Protein AF-A0A081DEP2-F1 (afdb_monomer_lite)

Structure (mmCIF, N/CA/C/O backbone):
data_AF-A0A081DEP2-F1
#
_entry.id   AF-A0A081DEP2-F1
#
loop_
_atom_site.group_PDB
_atom_site.id
_atom_site.type_symbol
_atom_site.label_atom_id
_atom_site.label_alt_id
_atom_site.label_comp_id
_atom_site.label_asym_id
_atom_site.label_entity_id
_atom_site.label_seq_id
_atom_site.pdbx_PDB_ins_code
_atom_site.Cartn_x
_atom_site.Cartn_y
_atom_site.Cartn_z
_atom_site.occupancy
_atom_site.B_iso_or_equiv
_atom_site.auth_seq_id
_atom_site.auth_comp_id
_atom_site.auth_asym_id
_atom_site.auth_atom_id
_atom_site.pdbx_PDB_model_num
ATOM 1 N N . MET A 1 1 ? -45.586 18.763 40.355 1.00 59.53 1 MET A N 1
ATOM 2 C CA . MET A 1 1 ? -44.541 19.811 40.385 1.00 59.53 1 MET A CA 1
ATOM 3 C C . MET A 1 1 ? -43.443 19.349 41.330 1.00 59.53 1 MET A C 1
ATOM 5 O O . MET A 1 1 ? -43.747 19.087 42.491 1.00 59.53 1 MET A O 1
ATOM 9 N N . LEU A 1 2 ? -42.214 19.150 40.841 1.00 53.53 2 LEU A N 1
ATOM 10 C CA . LEU A 1 2 ? -41.084 18.841 41.724 1.00 53.53 2 LEU A CA 1
ATOM 11 C C . LEU A 1 2 ? -40.812 20.051 42.628 1.00 53.53 2 LEU A C 1
ATOM 13 O O . LEU A 1 2 ? -40.906 21.195 42.187 1.00 53.53 2 LEU A O 1
ATOM 17 N N . LYS A 1 3 ? -40.507 19.801 43.901 1.00 75.62 3 LYS A N 1
ATOM 18 C CA . LYS A 1 3 ? -40.225 20.862 44.876 1.00 75.62 3 LYS A CA 1
ATOM 19 C C . LYS A 1 3 ? -38.882 21.531 44.525 1.00 75.62 3 LYS A C 1
ATOM 21 O O . LYS A 1 3 ? -37.946 20.798 44.208 1.00 75.62 3 LYS A O 1
ATOM 26 N N . PRO A 1 4 ? -38.746 22.867 44.630 1.00 78.06 4 PRO A N 1
ATOM 27 C CA . PRO A 1 4 ? -37.524 23.603 44.261 1.00 78.06 4 PRO A CA 1
ATOM 28 C C . PRO A 1 4 ? -36.244 23.041 44.895 1.00 78.06 4 PRO A C 1
ATOM 30 O O . PRO A 1 4 ? -35.197 22.971 44.259 1.00 78.06 4 PRO A O 1
ATOM 33 N N . ASN A 1 5 ? -36.362 22.536 46.123 1.00 82.19 5 ASN A N 1
ATOM 34 C CA . ASN A 1 5 ? -35.254 21.956 46.880 1.00 82.19 5 ASN A CA 1
ATOM 35 C C . ASN A 1 5 ? -34.726 20.648 46.261 1.00 82.19 5 ASN A C 1
ATOM 37 O O . ASN A 1 5 ? -33.544 20.348 46.377 1.00 82.19 5 ASN A O 1
ATOM 41 N N . ILE A 1 6 ? -35.584 19.882 45.580 1.00 84.31 6 ILE A N 1
ATOM 42 C CA . ILE A 1 6 ? -35.202 18.637 44.897 1.00 84.31 6 ILE A CA 1
ATOM 43 C C . ILE A 1 6 ? -34.440 18.960 43.607 1.00 84.31 6 ILE A C 1
ATOM 45 O O . ILE A 1 6 ? -33.470 18.284 43.276 1.00 84.31 6 ILE A O 1
ATOM 49 N N . LEU A 1 7 ? -34.842 20.023 42.905 1.00 83.69 7 LEU A N 1
ATOM 50 C CA . LEU A 1 7 ? -34.172 20.476 41.685 1.00 83.69 7 LEU A CA 1
ATOM 51 C C . LEU A 1 7 ? -32.754 20.984 41.983 1.00 83.69 7 LEU A C 1
ATOM 53 O O . LEU A 1 7 ? -31.810 20.642 41.277 1.00 83.69 7 LEU A O 1
ATOM 57 N N . LEU A 1 8 ? -32.601 21.757 43.062 1.00 84.50 8 LEU A N 1
ATOM 58 C CA . LEU A 1 8 ? -31.304 22.274 43.496 1.00 84.50 8 LEU A CA 1
ATOM 59 C C . LEU A 1 8 ? -30.349 21.143 43.903 1.00 84.50 8 LEU A C 1
ATOM 61 O O . LEU A 1 8 ? -29.169 21.172 43.560 1.00 84.50 8 LEU A O 1
ATOM 65 N N . PHE A 1 9 ? -30.873 20.122 44.583 1.00 83.00 9 PHE A N 1
ATOM 66 C CA . PHE A 1 9 ? -30.099 18.944 44.963 1.00 83.00 9 PHE A CA 1
ATOM 67 C C . PHE A 1 9 ? -29.639 18.133 43.741 1.00 83.00 9 PHE A C 1
ATOM 69 O O . PHE A 1 9 ? -28.479 17.737 43.666 1.00 83.00 9 PHE A O 1
ATOM 76 N N . ALA A 1 10 ? -30.514 17.950 42.747 1.00 81.69 10 ALA A N 1
ATOM 77 C CA . ALA A 1 10 ? -30.163 17.289 41.490 1.00 81.69 10 ALA A CA 1
ATOM 78 C C . ALA A 1 10 ? -29.108 18.073 40.682 1.00 81.69 10 ALA A C 1
ATOM 80 O O . ALA A 1 10 ? -28.215 17.469 40.092 1.00 81.69 10 ALA A O 1
ATOM 81 N N . LEU A 1 11 ?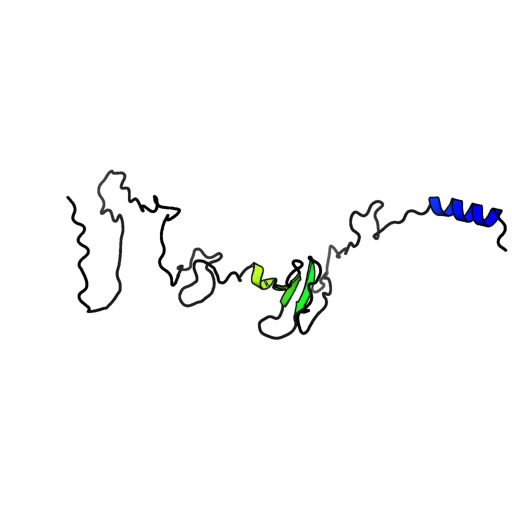 -29.170 19.409 40.696 1.00 82.00 11 LEU A N 1
ATOM 82 C CA . LEU A 1 11 ? -28.192 20.274 40.033 1.00 82.00 11 LEU A CA 1
ATOM 83 C C . LEU A 1 11 ? -26.805 20.172 40.687 1.00 82.00 11 LEU A C 1
ATOM 85 O O . LEU A 1 11 ? -25.806 20.041 39.986 1.00 82.00 11 LEU A O 1
ATOM 89 N N . LEU A 1 12 ? -26.738 20.159 42.021 1.00 81.81 12 LEU A N 1
ATOM 90 C CA . LEU A 1 12 ? -25.484 19.999 42.768 1.00 81.81 12 LEU A CA 1
ATOM 91 C C . LEU A 1 12 ? -24.846 18.614 42.556 1.00 81.81 12 LEU A C 1
ATOM 93 O O . LEU A 1 12 ? -23.624 18.515 42.484 1.00 81.81 12 LEU A O 1
ATOM 97 N N . LEU A 1 13 ? -25.660 17.565 42.379 1.00 75.81 13 LEU A N 1
ATOM 98 C CA . LEU A 1 13 ? -25.185 16.211 42.063 1.00 75.81 13 LEU A CA 1
ATOM 99 C C . LEU A 1 13 ? -24.575 16.078 40.657 1.00 75.81 13 LEU A C 1
ATOM 101 O O . LEU A 1 13 ? -23.820 15.142 40.412 1.00 75.81 13 LEU A O 1
ATOM 105 N N . SER A 1 14 ? -24.871 16.990 39.728 1.00 70.62 14 SER A N 1
ATOM 106 C CA . SER A 1 14 ? -24.328 16.921 38.362 1.00 70.62 14 SER A CA 1
ATOM 107 C C . SER A 1 14 ? -22.852 17.338 38.262 1.00 70.62 14 SER A C 1
ATOM 109 O O . SER A 1 14 ? -22.155 16.896 37.354 1.00 70.62 14 SER A O 1
ATOM 111 N N . PHE A 1 15 ? -22.340 18.113 39.227 1.00 67.19 15 PHE A N 1
ATOM 112 C CA . PHE A 1 15 ? -20.951 18.603 39.245 1.00 67.19 15 PHE A CA 1
ATOM 113 C C . PHE A 1 15 ? -19.925 17.587 39.780 1.00 67.19 15 PHE A C 1
ATOM 115 O O . PHE A 1 15 ? -18.728 17.858 39.755 1.00 67.19 15 PHE A O 1
ATOM 122 N N . ILE A 1 16 ? -20.382 16.428 40.264 1.00 69.75 16 ILE A N 1
ATOM 123 C CA . ILE A 1 16 ? -19.547 15.341 40.815 1.00 69.75 16 ILE A CA 1
ATOM 124 C C . ILE A 1 16 ? -19.478 14.109 39.893 1.00 69.75 16 ILE A C 1
ATOM 126 O O . ILE A 1 16 ? -18.897 13.091 40.264 1.00 69.75 16 ILE A O 1
ATOM 130 N N . GLY A 1 17 ? -20.037 14.187 38.680 1.00 59.69 17 GLY A N 1
ATOM 131 C CA . GLY A 1 17 ? -19.932 13.124 37.680 1.00 59.69 17 GLY A CA 1
ATOM 132 C C . GLY A 1 17 ? -18.630 13.210 36.880 1.00 59.69 17 GLY A C 1
ATOM 133 O O . GLY A 1 17 ? -18.489 14.078 36.025 1.00 59.69 17 GLY A O 1
ATOM 134 N N . PHE A 1 18 ? -17.690 12.291 37.110 1.00 61.50 18 PHE A N 1
ATOM 135 C CA . PHE A 1 18 ? -16.547 12.090 36.214 1.00 61.50 18 PHE A CA 1
ATOM 136 C C . PHE A 1 18 ? -17.005 11.290 34.986 1.00 61.50 18 PHE A C 1
ATOM 138 O O . PHE A 1 18 ? -17.381 10.126 35.107 1.00 61.50 18 PHE A O 1
ATOM 145 N N . SER A 1 19 ? -16.979 11.898 33.798 1.00 56.91 19 SER A N 1
ATOM 146 C CA . SER A 1 19 ? -17.150 11.173 32.533 1.00 56.91 19 SER A CA 1
ATOM 147 C C . SER A 1 19 ? -15.836 10.482 32.173 1.00 56.91 19 SER A C 1
ATOM 149 O O . SER A 1 19 ? -14.985 11.057 31.499 1.00 56.91 19 SER A O 1
ATOM 151 N N . GLN A 1 20 ? -15.655 9.256 32.652 1.00 55.62 20 GLN A N 1
ATOM 152 C CA . GLN A 1 20 ? -14.593 8.368 32.191 1.00 55.62 20 GLN A CA 1
ATOM 153 C C . GLN A 1 20 ? -14.932 7.887 30.772 1.00 55.62 20 GLN A C 1
ATOM 155 O O . GLN A 1 20 ? -16.015 7.338 30.572 1.00 55.62 20 GLN A O 1
ATOM 160 N N . VAL A 1 21 ? -14.036 8.062 29.792 1.00 60.78 21 VAL A N 1
ATOM 161 C CA . VAL A 1 21 ? -14.143 7.325 28.518 1.00 60.78 21 VAL A CA 1
ATOM 162 C C . VAL A 1 21 ? -13.082 6.216 28.476 1.00 60.78 21 VAL A C 1
ATOM 164 O O . VAL A 1 21 ? -11.934 6.423 28.844 1.00 60.78 21 VAL A O 1
ATOM 167 N N . GLY A 1 22 ? -13.492 4.991 28.148 1.00 57.16 22 GLY A N 1
ATOM 168 C CA . GLY A 1 22 ? -12.646 3.790 28.215 1.00 57.16 22 GLY A CA 1
ATOM 169 C C . GLY A 1 22 ? -12.655 3.055 29.567 1.00 57.16 22 GLY A C 1
ATOM 170 O O . GLY A 1 22 ? -12.916 3.626 30.627 1.00 57.16 22 GLY A O 1
ATOM 171 N N . ILE A 1 23 ? -12.387 1.744 29.536 1.00 53.34 23 ILE A N 1
ATOM 172 C CA . ILE A 1 23 ? -12.361 0.900 30.740 1.00 53.34 23 ILE A CA 1
ATOM 173 C C . ILE A 1 23 ? -10.971 1.009 31.383 1.00 53.34 23 ILE A C 1
ATOM 175 O O . ILE A 1 23 ? -10.046 0.309 30.983 1.00 53.34 23 ILE A O 1
ATOM 179 N N . GLY A 1 24 ? -10.836 1.873 32.398 1.00 58.03 24 GLY A N 1
ATOM 180 C CA . GLY A 1 24 ? -9.710 1.838 33.344 1.00 58.03 24 GLY A CA 1
ATOM 181 C C . GLY A 1 24 ? -8.854 3.101 33.514 1.00 58.03 24 GLY A C 1
ATOM 182 O O . GLY A 1 24 ? -7.918 3.048 34.307 1.00 58.03 24 GLY A O 1
ATOM 183 N N . THR A 1 25 ? -9.131 4.237 32.856 1.00 55.31 25 THR A N 1
ATOM 184 C CA . THR A 1 25 ? -8.291 5.455 32.992 1.00 55.31 25 THR A CA 1
ATOM 185 C C . THR A 1 25 ? -9.053 6.717 33.416 1.00 55.31 25 THR A C 1
ATOM 187 O O . THR A 1 25 ? -10.251 6.844 33.192 1.00 55.31 25 THR A O 1
ATOM 190 N N . VAL A 1 26 ? -8.338 7.647 34.066 1.00 56.69 26 VAL A N 1
ATOM 191 C CA . VAL A 1 26 ? -8.824 8.960 34.555 1.00 56.69 26 VAL A CA 1
ATOM 192 C C . VAL A 1 26 ? -8.645 10.103 33.539 1.00 56.69 26 VAL A C 1
ATOM 194 O O . VAL A 1 26 ? -9.105 11.213 33.791 1.00 56.69 26 VAL A O 1
ATOM 197 N N . ALA A 1 27 ? -7.999 9.846 32.397 1.00 61.31 27 ALA A N 1
ATOM 198 C CA . ALA A 1 27 ? -7.822 10.805 31.303 1.00 61.31 27 ALA A CA 1
ATOM 199 C C . ALA A 1 27 ? -7.563 10.064 29.974 1.00 61.31 27 ALA A C 1
ATOM 201 O O . ALA A 1 27 ? -6.414 9.914 29.557 1.00 61.31 27 ALA A O 1
ATOM 202 N N . PRO A 1 28 ? -8.604 9.542 29.323 1.00 57.25 28 PRO A N 1
ATOM 203 C CA . PRO A 1 28 ? -8.478 8.965 27.988 1.00 57.25 28 PRO A CA 1
ATOM 204 C C . PRO A 1 28 ? -8.128 10.044 26.955 1.00 57.25 28 PRO A C 1
ATOM 206 O O . PRO A 1 28 ? -8.783 11.080 26.867 1.00 57.25 28 PRO A O 1
ATOM 209 N N . THR A 1 29 ? -7.084 9.799 26.167 1.00 60.97 29 THR A N 1
ATOM 210 C CA . THR A 1 29 ? -6.641 10.678 25.070 1.00 60.97 29 THR A CA 1
ATOM 211 C C . THR A 1 29 ? -7.252 10.305 23.718 1.00 60.97 29 THR A C 1
ATOM 213 O O . THR A 1 29 ? -6.988 10.982 22.727 1.00 60.97 29 THR A O 1
ATOM 216 N N . ALA A 1 30 ? -8.055 9.237 23.668 1.00 61.69 30 ALA A N 1
ATOM 217 C CA . ALA A 1 30 ? -8.693 8.729 22.463 1.00 61.69 30 ALA A CA 1
ATOM 218 C C . ALA A 1 30 ? -10.200 8.545 22.678 1.00 61.69 30 ALA A C 1
ATOM 220 O O . ALA A 1 30 ? -10.628 8.021 23.707 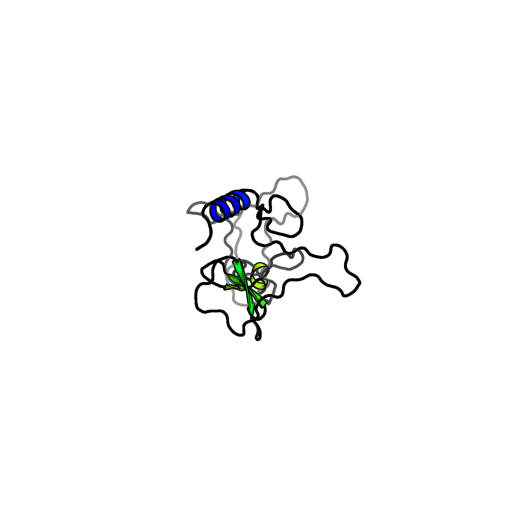1.00 61.69 30 ALA A O 1
ATOM 221 N N . ASP A 1 31 ? -10.988 8.925 21.670 1.00 69.19 31 ASP A N 1
ATOM 222 C CA . ASP A 1 31 ? -12.446 8.739 21.664 1.00 69.19 31 ASP A CA 1
ATOM 223 C C . ASP A 1 31 ? -12.846 7.257 21.546 1.00 69.19 31 ASP A C 1
ATOM 225 O O . ASP A 1 31 ? -13.939 6.862 21.951 1.00 69.19 31 ASP A O 1
ATOM 229 N N . LEU A 1 32 ? -11.952 6.421 21.003 1.00 75.12 32 LEU A N 1
ATOM 230 C CA . LEU A 1 32 ? -12.114 4.976 20.898 1.00 75.12 32 LEU A CA 1
ATOM 231 C C . LEU A 1 32 ? -10.769 4.279 21.124 1.00 75.12 32 LEU A C 1
ATOM 233 O O . LEU A 1 32 ? -9.824 4.470 20.361 1.00 75.12 32 LEU A O 1
ATOM 237 N N . GLU A 1 33 ? -10.717 3.419 22.137 1.00 76.19 33 GLU A N 1
ATOM 238 C CA . GLU A 1 33 ? -9.597 2.519 22.402 1.00 76.19 33 GLU A CA 1
ATOM 239 C C . GLU A 1 33 ? -10.078 1.068 22.288 1.00 76.19 33 GLU A C 1
ATOM 241 O O . GLU A 1 33 ? -11.067 0.675 22.908 1.00 76.19 33 GLU A O 1
ATOM 246 N N . ILE A 1 34 ? -9.381 0.265 21.481 1.00 78.00 34 ILE A N 1
ATOM 247 C CA . ILE A 1 34 ? -9.649 -1.168 21.332 1.00 78.00 34 ILE A CA 1
ATOM 248 C C . ILE A 1 34 ? -8.469 -1.916 21.939 1.00 78.00 34 ILE A C 1
ATOM 250 O O . ILE A 1 34 ? -7.39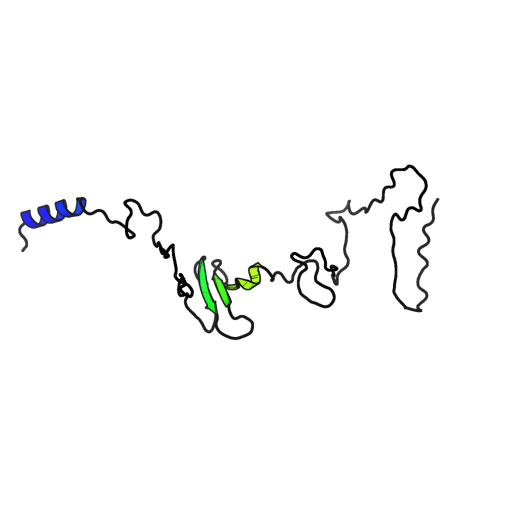5 -1.998 21.343 1.00 78.00 34 ILE A O 1
ATOM 254 N N . MET A 1 35 ? -8.674 -2.457 23.139 1.00 79.31 35 MET A N 1
ATOM 255 C CA . MET A 1 35 ? -7.641 -3.187 23.867 1.00 79.31 35 MET A CA 1
ATOM 256 C C . MET A 1 35 ? -7.679 -4.674 23.506 1.00 79.31 35 MET A C 1
ATOM 258 O O . MET A 1 35 ? -8.675 -5.369 23.705 1.00 79.31 35 MET A O 1
ATOM 262 N N . ALA A 1 36 ? -6.570 -5.156 22.958 1.00 84.56 36 ALA A N 1
ATOM 263 C CA . ALA A 1 36 ? -6.359 -6.541 22.567 1.00 84.56 36 ALA A CA 1
ATOM 264 C C . ALA A 1 36 ? -5.799 -7.370 23.739 1.00 84.56 36 ALA A C 1
ATOM 266 O O . ALA A 1 36 ? -5.123 -6.837 24.622 1.00 84.56 36 ALA A O 1
ATOM 267 N N . ARG A 1 37 ? -6.038 -8.690 23.756 1.00 87.19 37 ARG A N 1
ATOM 268 C CA . ARG A 1 37 ? -5.437 -9.567 24.776 1.00 87.19 37 ARG A CA 1
ATOM 269 C C . ARG A 1 37 ? -3.923 -9.679 24.548 1.00 87.19 37 ARG A C 1
ATOM 271 O O . ARG A 1 37 ? -3.528 -10.060 23.447 1.00 87.19 37 ARG A O 1
ATOM 278 N N . PRO A 1 38 ? -3.077 -9.434 25.566 1.00 82.94 38 PRO A N 1
ATOM 279 C CA . PRO A 1 38 ? -1.623 -9.507 25.414 1.00 82.94 38 PRO A CA 1
ATOM 280 C C . PRO A 1 38 ? -1.102 -10.947 25.303 1.00 82.94 38 PRO A C 1
ATOM 282 O O . PRO A 1 38 ? -0.012 -11.159 24.780 1.00 82.94 38 PRO A O 1
ATOM 285 N N . SER A 1 39 ? -1.870 -11.941 25.769 1.00 90.12 39 SER A N 1
ATOM 286 C CA . SER A 1 39 ? -1.578 -13.361 25.561 1.00 90.12 39 SER A CA 1
ATOM 287 C C . SER A 1 39 ? -2.785 -14.093 24.972 1.00 90.12 39 SER A C 1
ATOM 289 O O . SER A 1 39 ? -3.913 -14.026 25.479 1.00 90.12 39 SER A O 1
ATOM 291 N N . LEU A 1 40 ? -2.523 -14.788 23.871 1.00 90.38 40 LEU A N 1
ATOM 292 C CA . LEU A 1 40 ? -3.478 -15.569 23.097 1.00 90.38 40 LEU A CA 1
ATOM 293 C C . LEU A 1 40 ? -3.027 -17.030 23.101 1.00 90.38 40 LEU A C 1
ATOM 295 O O . LEU A 1 40 ? -1.827 -17.308 23.024 1.00 90.38 40 LEU A O 1
ATOM 299 N N . ALA A 1 41 ? -3.974 -17.961 23.211 1.00 93.12 41 ALA A N 1
ATOM 300 C CA . ALA A 1 41 ? -3.677 -19.372 22.987 1.00 93.12 41 ALA A CA 1
ATOM 301 C C . ALA A 1 41 ? -3.388 -19.630 21.495 1.00 93.12 41 ALA A C 1
ATOM 303 O O . ALA A 1 41 ? -3.704 -18.809 20.632 1.00 93.12 41 ALA A O 1
ATOM 304 N N . ALA A 1 42 ? -2.792 -20.781 21.172 1.00 93.00 42 ALA A N 1
ATOM 305 C CA . ALA A 1 42 ? -2.540 -21.150 19.782 1.00 93.00 42 ALA A CA 1
ATOM 306 C C . ALA A 1 42 ? -3.858 -21.185 18.983 1.00 93.00 42 ALA A C 1
ATOM 308 O O . ALA A 1 42 ? -4.786 -21.905 19.346 1.00 93.00 42 ALA A O 1
ATOM 309 N N . GLY A 1 43 ? -3.926 -20.407 17.899 1.00 91.00 43 GLY A N 1
ATOM 310 C CA . GLY A 1 43 ? -5.118 -20.284 17.052 1.00 91.00 43 GLY A CA 1
ATOM 311 C C . GLY A 1 43 ? -6.122 -19.208 17.483 1.00 91.00 43 GLY A C 1
ATOM 312 O O . GLY A 1 43 ? -7.112 -19.012 16.783 1.00 91.00 43 GLY A O 1
ATOM 313 N N . GLU A 1 44 ? -5.883 -18.492 18.586 1.00 92.38 44 GLU A N 1
ATOM 314 C CA . GLU A 1 44 ? -6.644 -17.284 18.924 1.00 92.38 44 GLU A CA 1
ATOM 315 C C . GLU A 1 44 ? -6.011 -16.047 18.267 1.00 92.38 44 GLU A C 1
ATOM 317 O O . GLU A 1 44 ? -4.788 -15.936 18.175 1.00 92.38 44 GLU A O 1
ATOM 322 N N . PHE A 1 45 ? -6.842 -15.088 17.851 1.00 89.31 45 PHE A N 1
ATOM 323 C CA . PHE A 1 45 ? -6.397 -13.844 17.223 1.00 89.31 45 PHE A CA 1
ATOM 324 C C . PHE A 1 45 ? -7.148 -12.649 17.804 1.00 89.31 45 PHE A C 1
ATOM 326 O O . PHE A 1 45 ? -8.356 -12.710 18.032 1.00 89.31 45 PHE A O 1
ATOM 333 N N . ASN A 1 46 ? -6.433 -11.541 17.989 1.00 89.00 46 ASN A N 1
ATOM 334 C CA . ASN A 1 46 ? -7.051 -10.234 18.167 1.00 89.00 46 ASN A CA 1
ATOM 335 C C . ASN A 1 46 ? -7.257 -9.606 16.786 1.00 89.00 46 ASN A C 1
ATOM 337 O O . ASN A 1 46 ? -6.420 -9.764 15.899 1.00 89.00 46 ASN A O 1
ATOM 341 N N . GLY A 1 47 ? -8.336 -8.856 16.607 1.00 86.12 47 GLY A N 1
ATOM 342 C CA . GLY A 1 47 ? -8.581 -8.153 15.357 1.00 86.12 47 GLY A CA 1
ATOM 343 C C . GLY A 1 47 ? -9.784 -7.232 15.447 1.00 86.12 47 GLY A C 1
ATOM 344 O O . GLY A 1 47 ? -10.537 -7.259 16.418 1.00 86.12 47 GLY A O 1
ATOM 345 N N . ILE A 1 48 ? -9.953 -6.423 14.407 1.00 88.25 48 ILE A N 1
ATOM 346 C CA . ILE A 1 48 ? -11.122 -5.569 14.209 1.00 88.25 48 ILE A CA 1
ATOM 347 C C . ILE A 1 48 ? -11.820 -6.061 12.947 1.00 88.25 48 ILE A C 1
ATOM 349 O O . ILE A 1 48 ? -11.179 -6.256 11.913 1.00 88.25 48 ILE A O 1
ATOM 353 N N . ILE A 1 49 ? -13.134 -6.272 13.027 1.00 88.50 49 ILE A N 1
ATOM 354 C CA . ILE A 1 49 ? -13.936 -6.589 11.846 1.00 88.50 49 ILE A CA 1
ATOM 355 C C . ILE A 1 49 ? -14.186 -5.288 11.088 1.00 88.50 49 ILE A C 1
ATOM 357 O O . ILE A 1 49 ? -14.832 -4.373 11.595 1.00 88.50 49 ILE A O 1
ATOM 361 N N . ILE A 1 50 ? -13.664 -5.225 9.867 1.00 91.81 50 ILE A N 1
ATOM 362 C CA . ILE A 1 50 ? -13.821 -4.087 8.961 1.00 91.81 50 ILE A CA 1
ATOM 363 C C . ILE A 1 50 ? -15.039 -4.321 8.053 1.00 91.81 50 ILE A C 1
ATOM 365 O O . ILE A 1 50 ? -15.264 -5.462 7.634 1.00 91.81 50 ILE A O 1
ATOM 369 N N . PRO A 1 51 ? -15.823 -3.277 7.715 1.00 93.06 51 PRO A N 1
ATOM 370 C CA . PRO A 1 51 ? -16.935 -3.413 6.782 1.00 93.06 51 PRO A CA 1
ATOM 371 C C . PRO A 1 51 ? -16.487 -3.958 5.421 1.00 93.06 51 PRO A C 1
ATOM 373 O O . PRO A 1 51 ? -15.534 -3.460 4.816 1.00 93.06 51 PRO A O 1
ATOM 376 N N . LYS A 1 52 ? -17.209 -4.973 4.937 1.00 94.75 52 LYS A N 1
ATOM 377 C CA . LYS A 1 52 ? -17.002 -5.583 3.621 1.00 94.75 52 LYS A CA 1
ATOM 378 C C . LYS A 1 52 ? -17.979 -4.980 2.616 1.00 94.75 52 LYS A C 1
ATOM 380 O O . LYS A 1 52 ? -19.151 -4.788 2.938 1.00 94.75 52 LYS A O 1
ATOM 385 N N . VAL A 1 53 ? -17.501 -4.685 1.413 1.00 93.88 53 VAL A N 1
ATOM 386 C CA . VAL A 1 53 ? -18.297 -4.092 0.331 1.00 93.88 53 VAL A CA 1
ATOM 387 C C . VAL A 1 53 ? -18.050 -4.828 -0.980 1.00 93.88 53 VAL A C 1
ATOM 389 O O . VAL A 1 53 ? -16.946 -5.297 -1.234 1.00 93.88 53 VAL A O 1
ATOM 392 N N . THR A 1 54 ? -19.066 -4.900 -1.836 1.00 94.69 54 THR A N 1
ATOM 393 C CA . THR A 1 54 ? -18.952 -5.474 -3.190 1.00 94.69 54 THR A CA 1
ATOM 394 C C . THR A 1 54 ? -18.519 -4.444 -4.238 1.00 94.69 54 THR A C 1
ATOM 396 O O . THR A 1 54 ? -18.144 -4.806 -5.348 1.00 94.69 54 THR A O 1
ATOM 399 N N . ALA A 1 55 ? -18.564 -3.154 -3.892 1.00 92.94 55 ALA A N 1
ATOM 400 C CA . ALA A 1 55 ? -18.073 -2.044 -4.698 1.00 92.94 55 ALA A CA 1
ATOM 401 C C . ALA A 1 55 ? -17.624 -0.898 -3.783 1.00 92.94 55 ALA A C 1
ATOM 403 O O . ALA A 1 55 ? -18.218 -0.670 -2.726 1.00 92.94 55 ALA A O 1
ATOM 404 N N . LEU A 1 56 ? -16.590 -0.160 -4.193 1.00 91.69 56 LEU A N 1
ATOM 405 C CA . LEU A 1 56 ? -16.160 1.033 -3.468 1.00 91.69 56 LEU A CA 1
ATOM 406 C C . LEU A 1 56 ? -17.203 2.152 -3.634 1.00 91.69 56 LEU A C 1
ATOM 408 O O . LEU A 1 56 ? -17.707 2.351 -4.743 1.00 91.69 56 LEU A O 1
ATOM 412 N N . PRO A 1 57 ? -17.531 2.899 -2.564 1.00 88.88 57 PRO A N 1
ATOM 413 C CA . PRO A 1 57 ? -18.422 4.047 -2.663 1.00 88.88 57 PRO A CA 1
ATOM 414 C C . PRO A 1 57 ? -17.914 5.074 -3.683 1.00 88.88 57 PRO A C 1
ATOM 416 O O . PRO A 1 57 ? -16.743 5.444 -3.668 1.00 88.88 57 PRO A O 1
ATOM 419 N N . ALA A 1 58 ? -18.811 5.567 -4.541 1.00 79.25 58 ALA A N 1
ATOM 420 C CA . ALA A 1 58 ? -18.488 6.609 -5.522 1.00 79.25 58 ALA A CA 1
ATOM 421 C C . ALA A 1 58 ? -18.320 8.001 -4.884 1.00 79.25 58 ALA A C 1
ATOM 423 O O . ALA A 1 58 ? -17.737 8.902 -5.481 1.00 79.25 58 ALA A O 1
ATOM 424 N N . THR A 1 59 ? -18.856 8.194 -3.680 1.00 79.69 59 THR A N 1
ATOM 425 C CA . THR A 1 59 ? -18.742 9.438 -2.918 1.00 79.69 59 THR A CA 1
ATOM 426 C C . THR A 1 59 ? -17.471 9.458 -2.084 1.00 79.69 59 THR A C 1
ATOM 428 O O . THR A 1 59 ? -17.084 8.443 -1.504 1.00 79.69 59 THR A O 1
ATOM 431 N N . VAL A 1 60 ? -16.883 10.646 -1.947 1.00 76.75 60 VAL A N 1
ATOM 432 C CA . VAL A 1 60 ? -15.721 10.892 -1.091 1.00 76.75 60 VAL A CA 1
ATOM 433 C C . VAL A 1 60 ? -16.039 10.502 0.356 1.00 76.75 60 VAL A C 1
ATOM 435 O O . VAL A 1 60 ? -16.896 11.109 0.998 1.00 76.75 60 VAL A O 1
ATOM 438 N N . ALA A 1 61 ? -15.349 9.484 0.870 1.00 87.19 61 ALA A N 1
ATOM 439 C CA . ALA A 1 61 ? -15.381 9.129 2.285 1.00 87.19 61 ALA A CA 1
ATOM 440 C C . ALA A 1 61 ? -14.352 9.969 3.063 1.00 87.19 61 ALA A C 1
ATOM 442 O O . ALA A 1 61 ? -13.295 10.278 2.502 1.00 87.19 61 ALA A O 1
ATOM 443 N N . PRO A 1 62 ? -14.590 10.296 4.347 1.00 89.62 62 PRO A N 1
ATOM 444 C CA . PRO A 1 62 ? -13.596 10.963 5.184 1.00 89.62 62 PRO A CA 1
ATOM 445 C C . PRO A 1 62 ? -12.248 10.238 5.172 1.00 89.62 62 PRO A C 1
ATOM 447 O O . PRO A 1 62 ? -12.196 9.003 5.114 1.00 89.62 62 PRO A O 1
ATOM 450 N N . SER A 1 63 ? -11.162 11.009 5.239 1.00 90.44 63 SER A N 1
ATOM 451 C CA . SER A 1 63 ? -9.811 10.449 5.316 1.00 90.44 63 SER A CA 1
ATOM 452 C C . SER A 1 63 ? -9.681 9.519 6.527 1.00 90.44 63 SER A C 1
ATOM 454 O O . SER A 1 63 ? -10.195 9.825 7.603 1.00 90.44 63 SER A O 1
ATOM 456 N N . GLY A 1 64 ? -9.043 8.365 6.336 1.00 87.69 64 GLY A N 1
ATOM 457 C CA . GLY A 1 64 ? -8.900 7.322 7.357 1.00 87.69 64 GLY A CA 1
ATOM 458 C C . GLY A 1 64 ? -10.031 6.288 7.399 1.00 87.69 64 GLY A C 1
ATOM 459 O O . GLY A 1 64 ? -9.949 5.344 8.178 1.00 87.69 64 GLY A O 1
ATOM 460 N N . THR A 1 65 ? -11.065 6.406 6.556 1.00 92.12 65 THR A N 1
ATOM 461 C CA . THR A 1 65 ? -12.097 5.357 6.424 1.00 92.12 65 THR A CA 1
ATOM 462 C C . THR A 1 65 ? -11.483 4.075 5.859 1.00 92.12 65 THR A C 1
ATOM 464 O O . THR A 1 65 ? -10.872 4.136 4.795 1.00 92.12 65 THR A O 1
ATOM 467 N N . ILE A 1 66 ? -11.686 2.926 6.515 1.00 93.25 66 ILE A N 1
ATOM 468 C CA . ILE A 1 66 ? -11.159 1.619 6.083 1.00 93.25 66 ILE A CA 1
ATOM 469 C C . ILE A 1 66 ? -12.308 0.703 5.648 1.00 93.25 66 ILE A C 1
ATOM 471 O O . ILE A 1 66 ? -13.295 0.569 6.370 1.00 93.25 66 ILE A O 1
ATOM 475 N N . LEU A 1 67 ? -12.163 0.054 4.490 1.00 94.44 67 LEU A N 1
ATOM 476 C CA . LEU A 1 67 ? -13.102 -0.932 3.944 1.00 94.44 67 LEU A CA 1
ATOM 477 C C . LEU A 1 67 ? -12.351 -2.162 3.417 1.00 94.44 67 LEU A C 1
ATOM 479 O O . LEU A 1 67 ? -11.174 -2.077 3.069 1.00 94.44 67 LEU A O 1
ATOM 483 N N . TYR A 1 68 ? -13.045 -3.293 3.305 1.00 94.94 68 TYR A N 1
ATOM 484 C CA . TYR A 1 68 ? -12.576 -4.458 2.555 1.00 94.94 68 TYR A CA 1
ATOM 485 C C . TYR A 1 68 ? -13.430 -4.645 1.294 1.00 94.94 68 TYR A C 1
ATOM 487 O O . TYR A 1 68 ? -14.636 -4.875 1.398 1.00 94.94 68 TYR A O 1
ATOM 495 N N . LEU A 1 69 ? -12.824 -4.550 0.109 1.00 95.00 69 LEU A N 1
ATOM 496 C CA . LEU A 1 69 ? -13.493 -4.828 -1.163 1.00 95.00 69 LEU A CA 1
ATOM 497 C C . LEU A 1 69 ? -13.472 -6.334 -1.436 1.00 95.00 69 LEU A C 1
ATOM 499 O O . LEU A 1 69 ? -12.409 -6.954 -1.459 1.00 95.00 69 LEU A O 1
ATOM 503 N N . GLU A 1 70 ? -14.645 -6.918 -1.649 1.00 94.19 70 GLU A N 1
ATOM 504 C CA . GLU A 1 70 ? -14.801 -8.331 -1.977 1.00 94.19 70 GLU A CA 1
ATOM 505 C C . GLU A 1 70 ? -14.813 -8.571 -3.490 1.00 94.19 70 GLU A C 1
ATOM 507 O O . GLU A 1 70 ? -15.505 -7.883 -4.237 1.00 94.19 70 GLU A O 1
ATOM 512 N N . GLY A 1 71 ? -14.135 -9.640 -3.915 1.00 85.25 71 GLY A N 1
ATOM 513 C CA . GLY A 1 71 ? -14.254 -10.194 -5.262 1.00 85.25 71 GLY A CA 1
ATOM 514 C C . GLY A 1 71 ? -13.372 -9.532 -6.327 1.00 85.25 71 GLY A C 1
ATOM 515 O O . GLY A 1 71 ? -13.065 -8.343 -6.294 1.00 85.25 71 GLY A O 1
ATOM 516 N N . GLY A 1 72 ? -12.974 -10.339 -7.314 1.00 81.50 72 GLY A N 1
ATOM 517 C CA . GLY A 1 72 ? -12.158 -9.903 -8.449 1.00 81.50 72 GLY A CA 1
ATOM 518 C C . GLY A 1 72 ? -10.673 -9.706 -8.126 1.00 81.50 72 GLY A C 1
ATOM 519 O O . GLY A 1 72 ? -10.210 -9.977 -7.022 1.00 81.50 72 GLY A O 1
ATOM 520 N N . ALA A 1 73 ? -9.923 -9.230 -9.124 1.00 81.25 73 ALA A N 1
ATOM 521 C CA . ALA A 1 73 ? -8.478 -8.999 -9.019 1.00 81.25 73 ALA A CA 1
ATOM 522 C C . ALA A 1 73 ? -8.106 -7.870 -8.038 1.00 81.25 73 ALA A C 1
ATOM 524 O O . ALA A 1 73 ? -6.978 -7.821 -7.565 1.00 81.25 73 ALA A O 1
ATOM 525 N N . ASN A 1 74 ? -9.063 -6.993 -7.718 1.00 84.88 74 ASN A N 1
ATOM 526 C CA . ASN A 1 74 ? -8.857 -5.813 -6.878 1.00 84.88 74 ASN A CA 1
ATOM 527 C C . ASN A 1 74 ? -9.349 -6.015 -5.435 1.00 84.88 74 ASN A C 1
ATOM 529 O O . ASN A 1 74 ? -9.434 -5.050 -4.680 1.00 84.88 74 ASN A O 1
ATOM 533 N N . ALA A 1 75 ? -9.721 -7.238 -5.046 1.00 90.81 75 ALA A N 1
ATOM 534 C CA . ALA A 1 75 ? -10.143 -7.513 -3.680 1.00 90.81 75 ALA A CA 1
ATOM 535 C C . ALA A 1 75 ? -9.025 -7.163 -2.685 1.00 90.81 75 ALA A C 1
ATOM 537 O O . ALA A 1 75 ? -7.856 -7.469 -2.919 1.00 90.81 75 ALA A O 1
ATOM 538 N N . GLY A 1 76 ? -9.372 -6.540 -1.560 1.00 92.06 76 GLY A N 1
ATOM 539 C CA . GLY A 1 76 ? -8.367 -6.126 -0.586 1.00 92.06 76 GLY A CA 1
ATOM 540 C C . GLY A 1 76 ? -8.831 -5.051 0.380 1.00 92.06 76 GLY A C 1
ATOM 541 O O . GLY A 1 76 ? -9.981 -4.611 0.361 1.00 92.06 76 GLY A O 1
ATOM 542 N N . PHE A 1 77 ? -7.910 -4.637 1.246 1.00 93.69 77 PHE A N 1
ATOM 543 C CA . PHE A 1 77 ? -8.131 -3.518 2.150 1.00 93.69 77 PHE A CA 1
ATOM 544 C C . PHE A 1 77 ? -7.949 -2.202 1.409 1.00 93.69 77 PHE A C 1
ATOM 546 O O . PHE A 1 77 ? -6.973 -2.020 0.687 1.00 93.69 77 PHE A O 1
ATOM 553 N N . TYR A 1 78 ? -8.871 -1.279 1.640 1.00 92.94 78 TYR A N 1
ATOM 554 C CA . TYR A 1 78 ? -8.823 0.073 1.117 1.00 92.94 78 TYR A CA 1
ATOM 555 C C . TYR A 1 78 ? -8.887 1.076 2.258 1.00 92.94 78 TYR A C 1
ATOM 557 O O . TYR A 1 78 ? -9.671 0.898 3.191 1.00 92.94 78 TYR A O 1
ATOM 565 N N . PHE A 1 79 ? -8.114 2.154 2.152 1.00 92.31 79 PHE A N 1
ATOM 566 C CA . PHE A 1 79 ? -8.263 3.329 3.006 1.00 92.31 79 PHE A CA 1
ATOM 567 C C . PHE A 1 79 ? -8.634 4.548 2.159 1.00 92.31 79 PHE A C 1
ATOM 569 O O . PHE A 1 79 ? -8.137 4.717 1.047 1.00 92.31 79 PHE A O 1
ATOM 576 N N . SER A 1 80 ? -9.522 5.401 2.661 1.00 92.06 80 SER A N 1
ATOM 577 C CA . SER A 1 80 ? -9.797 6.692 2.031 1.00 92.06 80 SER A CA 1
ATOM 578 C C . SER A 1 80 ? -8.722 7.703 2.417 1.00 92.06 80 SER A C 1
ATOM 580 O O . SER A 1 80 ? -8.406 7.847 3.598 1.00 92.06 80 SER A O 1
ATOM 582 N N . ASN A 1 81 ? -8.212 8.456 1.443 1.00 89.50 81 ASN A N 1
ATOM 583 C CA . ASN A 1 81 ? -7.368 9.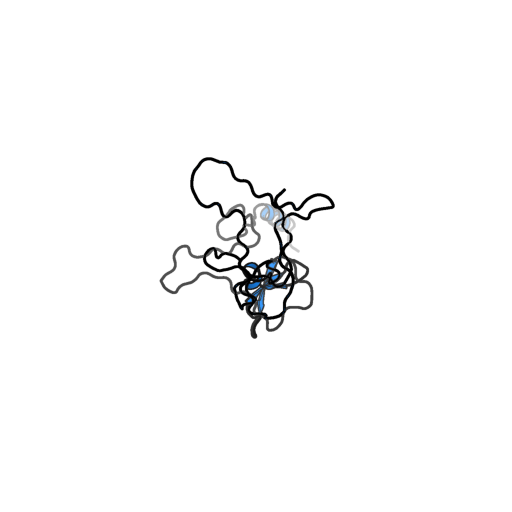634 1.683 1.00 89.50 81 ASN A CA 1
ATOM 584 C C . ASN A 1 81 ? -8.180 10.946 1.770 1.00 89.50 81 ASN A C 1
ATOM 586 O O . ASN A 1 81 ? -7.600 12.028 1.828 1.00 89.50 81 ASN A O 1
ATOM 590 N N . GLY A 1 82 ? -9.516 10.868 1.757 1.00 88.00 82 GLY A N 1
ATOM 591 C CA . GLY A 1 82 ? -10.399 12.036 1.695 1.00 88.00 82 GLY A CA 1
ATOM 592 C C . GLY A 1 82 ? -10.707 12.518 0.275 1.00 88.00 82 GLY A C 1
ATOM 593 O O . GLY A 1 82 ? -11.300 13.578 0.110 1.00 88.00 82 GLY A O 1
ATOM 594 N N . SER A 1 83 ? -10.307 11.781 -0.761 1.00 89.06 83 SER A N 1
ATOM 595 C CA . SER A 1 83 ? -10.647 12.049 -2.169 1.00 89.06 83 SER A CA 1
ATOM 596 C C . SER A 1 83 ? -10.921 10.762 -2.951 1.00 89.06 83 SER A C 1
ATOM 598 O O . SER A 1 83 ? -11.852 10.717 -3.750 1.00 89.06 83 SER A O 1
ATOM 600 N N . SER A 1 84 ? -10.158 9.703 -2.685 1.00 89.38 84 SER A N 1
ATOM 601 C CA . SER A 1 84 ? -10.282 8.381 -3.300 1.00 89.38 84 SER A CA 1
ATOM 602 C C . SER A 1 84 ? -9.961 7.269 -2.299 1.00 89.38 84 SER A C 1
ATOM 604 O O . SER A 1 84 ? -9.305 7.487 -1.278 1.00 89.38 84 SER A O 1
ATOM 606 N N . PHE A 1 85 ? -10.427 6.057 -2.608 1.00 91.31 85 PHE A N 1
ATOM 607 C CA . PHE A 1 85 ? -10.022 4.843 -1.907 1.00 91.31 85 PHE A CA 1
ATOM 608 C C . PHE A 1 85 ? -8.738 4.285 -2.522 1.00 91.31 85 PHE A C 1
ATOM 610 O O . PHE A 1 85 ? -8.682 4.022 -3.721 1.00 91.31 85 PHE A O 1
ATOM 617 N N . GLN A 1 86 ? -7.735 4.060 -1.681 1.00 89.19 86 GLN A N 1
ATOM 618 C CA . GLN A 1 86 ? -6.433 3.515 -2.048 1.00 89.19 86 GLN A CA 1
ATOM 619 C C . GLN A 1 86 ? -6.327 2.073 -1.557 1.00 89.19 86 GLN A C 1
ATOM 621 O O . GLN A 1 86 ? -6.607 1.813 -0.386 1.00 89.19 86 GLN A O 1
ATOM 626 N N . ASN A 1 87 ? -5.928 1.145 -2.429 1.00 89.12 87 ASN A N 1
ATOM 627 C CA . ASN A 1 87 ? -5.702 -0.241 -2.024 1.00 89.12 87 ASN A CA 1
ATOM 628 C C . ASN A 1 87 ? -4.406 -0.330 -1.196 1.00 89.12 87 ASN A C 1
ATOM 630 O O . ASN A 1 87 ? -3.392 0.267 -1.545 1.00 89.12 87 ASN A O 1
ATOM 634 N N . VAL A 1 88 ? -4.428 -1.073 -0.092 1.00 82.31 88 VAL A N 1
ATOM 635 C CA . VAL A 1 88 ? -3.269 -1.266 0.787 1.00 82.31 88 VAL A CA 1
ATOM 636 C C . VAL A 1 88 ? -2.186 -2.129 0.131 1.00 82.31 88 VAL A C 1
ATOM 638 O O . VAL A 1 88 ? -1.004 -1.892 0.370 1.00 82.31 88 VAL A O 1
ATOM 641 N N . THR A 1 89 ? -2.543 -3.085 -0.733 1.00 69.56 89 THR A N 1
ATOM 642 C CA . THR A 1 89 ? -1.549 -3.891 -1.469 1.00 69.56 89 THR A CA 1
ATOM 643 C C . THR A 1 89 ? -0.826 -3.086 -2.550 1.00 69.56 89 THR A C 1
ATOM 645 O O . THR A 1 89 ? 0.287 -3.437 -2.928 1.00 69.56 89 THR A O 1
ATOM 648 N N . ASP A 1 90 ? -1.414 -1.971 -2.989 1.00 60.97 90 ASP A N 1
ATOM 649 C CA . ASP A 1 90 ? -0.798 -1.021 -3.925 1.00 60.97 90 ASP A CA 1
ATOM 650 C C . ASP A 1 90 ? 0.357 -0.236 -3.281 1.00 60.97 90 ASP A C 1
ATOM 652 O O . ASP A 1 90 ? 1.273 0.212 -3.966 1.00 60.97 90 ASP A O 1
ATOM 656 N N . ILE A 1 91 ? 0.359 -0.087 -1.952 1.00 57.22 91 ILE A N 1
ATOM 657 C CA . ILE A 1 91 ? 1.327 0.768 -1.243 1.00 57.22 91 ILE A CA 1
ATOM 658 C C . ILE A 1 91 ? 2.755 0.195 -1.306 1.00 57.22 91 ILE A C 1
ATOM 660 O O . ILE A 1 91 ? 3.718 0.951 -1.206 1.00 57.22 91 ILE A O 1
ATOM 664 N N . LEU A 1 92 ? 2.907 -1.123 -1.492 1.00 52.00 92 LEU A N 1
ATOM 665 C CA . LEU A 1 92 ? 4.214 -1.795 -1.536 1.00 52.00 92 LEU A CA 1
ATOM 666 C C . LEU A 1 92 ? 4.616 -2.295 -2.933 1.00 52.00 92 LEU A C 1
ATOM 668 O O . LEU A 1 92 ? 5.767 -2.678 -3.123 1.00 52.00 92 LEU A O 1
ATOM 672 N N . SER A 1 93 ? 3.703 -2.317 -3.909 1.00 51.06 93 SER A N 1
ATOM 673 C CA . SER A 1 93 ? 3.980 -2.872 -5.248 1.00 51.06 93 SER A CA 1
ATOM 674 C C . SER A 1 93 ? 3.318 -2.125 -6.404 1.00 51.06 93 SER A C 1
ATOM 676 O O . SER A 1 93 ? 3.360 -2.602 -7.534 1.00 51.06 93 SER A O 1
ATOM 678 N N . ALA A 1 94 ? 2.710 -0.966 -6.159 1.00 47.62 94 ALA A N 1
ATOM 679 C CA . ALA A 1 94 ? 2.045 -0.209 -7.206 1.00 47.62 94 ALA A CA 1
ATOM 680 C C . ALA A 1 94 ? 2.313 1.279 -7.091 1.00 47.62 94 ALA A C 1
ATOM 682 O O . ALA A 1 94 ? 1.442 2.140 -6.965 1.00 47.62 94 ALA A O 1
ATOM 683 N N . SER A 1 95 ? 3.549 1.589 -7.403 1.00 50.00 95 SER A N 1
ATOM 684 C CA . SER A 1 95 ? 3.631 2.455 -8.549 1.00 50.00 95 SER A CA 1
ATOM 685 C C . SER A 1 95 ? 4.344 1.656 -9.623 1.00 50.00 95 SER A C 1
ATOM 687 O O . SER A 1 95 ? 5.538 1.851 -9.777 1.00 50.00 95 SER A O 1
ATOM 689 N N . GLY A 1 96 ? 3.613 0.860 -10.424 1.00 52.12 96 GLY A N 1
ATOM 690 C CA . GLY A 1 96 ? 4.080 0.304 -11.717 1.00 52.12 96 GLY A CA 1
ATOM 691 C C . GLY A 1 96 ? 4.540 1.377 -12.731 1.00 52.12 96 GLY A C 1
ATOM 692 O O . GLY A 1 96 ? 4.574 1.176 -13.940 1.00 52.12 96 GLY A O 1
ATOM 693 N N . THR A 1 97 ? 4.816 2.571 -12.222 1.00 54.66 97 THR A N 1
ATOM 694 C CA . THR A 1 97 ? 5.655 3.648 -12.707 1.00 54.66 97 THR A CA 1
ATOM 695 C C . THR A 1 97 ? 7.104 3.514 -12.219 1.00 54.66 97 THR A C 1
ATOM 697 O O . THR A 1 97 ? 7.842 4.500 -12.300 1.00 54.66 97 THR A O 1
ATOM 700 N N . GLY A 1 98 ? 7.524 2.375 -11.654 1.00 64.06 98 GLY A N 1
ATOM 701 C CA . GLY A 1 98 ? 8.909 2.161 -11.273 1.00 64.06 98 GLY A CA 1
ATOM 702 C C . GLY A 1 98 ? 9.790 2.431 -12.483 1.00 64.06 98 GLY A C 1
ATOM 703 O O . GLY A 1 98 ? 9.509 2.000 -13.602 1.00 64.06 98 GLY A O 1
ATOM 704 N N . ALA A 1 99 ? 10.856 3.205 -12.287 1.00 70.06 99 ALA A N 1
ATOM 705 C CA . ALA A 1 99 ? 11.743 3.557 -13.392 1.00 70.06 99 ALA A CA 1
ATOM 706 C C . ALA A 1 99 ? 12.433 2.317 -14.003 1.00 70.06 99 ALA A C 1
ATOM 708 O O . ALA A 1 99 ? 12.973 2.420 -15.109 1.00 70.06 99 ALA A O 1
ATOM 709 N N . PHE A 1 100 ? 12.402 1.179 -13.291 1.00 79.50 100 PHE A N 1
ATOM 710 C CA . PHE A 1 100 ? 13.006 -0.097 -13.655 1.00 79.50 100 PHE A CA 1
ATOM 711 C C . PHE A 1 100 ? 12.141 -1.300 -13.222 1.00 79.50 100 PHE A C 1
ATOM 713 O O . PHE A 1 100 ? 11.544 -1.264 -12.147 1.00 79.50 100 PHE A O 1
ATOM 720 N N . TYR A 1 101 ? 12.133 -2.372 -14.021 1.00 79.06 101 TYR A N 1
ATOM 721 C CA . TYR A 1 101 ? 11.389 -3.625 -13.799 1.00 79.06 101 TYR A CA 1
ATOM 722 C C . TYR A 1 101 ? 12.260 -4.877 -14.044 1.00 79.06 101 TYR A C 1
ATOM 724 O O . TYR A 1 101 ? 13.321 -4.775 -14.668 1.00 79.06 101 TYR A O 1
ATOM 732 N N . ASP A 1 102 ? 11.835 -6.052 -13.571 1.00 78.94 102 ASP A N 1
ATOM 733 C CA . ASP A 1 102 ? 12.577 -7.312 -13.774 1.00 78.94 102 ASP A CA 1
ATOM 734 C C . ASP A 1 102 ? 12.518 -7.809 -15.225 1.00 78.94 102 ASP A C 1
ATOM 736 O O . ASP A 1 102 ? 11.545 -7.602 -15.954 1.00 78.94 102 ASP A O 1
ATOM 740 N N . ARG A 1 103 ? 13.546 -8.539 -15.677 1.00 74.06 103 ARG A N 1
ATOM 741 C CA . ARG A 1 103 ? 13.609 -9.023 -17.068 1.00 74.06 103 ARG A CA 1
ATOM 742 C C . ARG A 1 103 ? 12.351 -9.814 -17.450 1.00 74.06 103 ARG A C 1
ATOM 744 O O . ARG A 1 103 ? 12.128 -10.916 -16.963 1.00 74.06 103 ARG A O 1
ATOM 751 N N . GLY A 1 104 ? 11.592 -9.294 -18.414 1.00 69.06 104 GLY A N 1
ATOM 752 C CA . GLY A 1 104 ? 10.417 -9.979 -18.961 1.00 69.06 104 GLY A CA 1
ATOM 753 C C . GLY A 1 104 ? 9.153 -9.876 -18.102 1.00 69.06 104 GLY A C 1
ATOM 754 O O . GLY A 1 104 ? 8.181 -10.565 -18.405 1.00 69.06 104 GLY A O 1
ATOM 755 N N . THR A 1 105 ? 9.143 -9.024 -17.075 1.00 70.00 105 THR A N 1
ATOM 756 C CA . THR A 1 105 ? 7.956 -8.730 -16.258 1.00 70.00 105 THR A CA 1
ATOM 757 C C . THR A 1 105 ? 7.552 -7.255 -16.388 1.00 70.00 105 THR A C 1
ATOM 759 O O . THR A 1 105 ? 8.195 -6.478 -17.092 1.00 70.00 105 THR A O 1
ATOM 762 N N . THR A 1 106 ? 6.461 -6.868 -15.725 1.00 64.38 106 THR A N 1
ATOM 763 C CA . THR A 1 106 ? 6.078 -5.464 -15.480 1.00 64.38 106 THR A CA 1
ATOM 764 C C . THR A 1 106 ? 6.148 -5.122 -13.988 1.00 64.38 106 THR A C 1
ATOM 766 O O . THR A 1 106 ? 5.461 -4.213 -13.533 1.00 64.38 106 THR A O 1
ATOM 769 N N . THR A 1 107 ? 6.901 -5.905 -13.214 1.00 68.12 107 THR A N 1
ATOM 770 C CA . THR A 1 107 ? 7.035 -5.751 -11.762 1.00 68.12 107 THR A CA 1
ATOM 771 C C . THR A 1 107 ? 8.238 -4.871 -11.465 1.00 68.12 107 THR A C 1
ATOM 773 O O . THR A 1 107 ? 9.321 -5.121 -11.991 1.00 68.12 107 THR A O 1
ATOM 776 N N . ASP A 1 108 ? 8.048 -3.846 -10.638 1.00 70.81 108 ASP A N 1
ATOM 777 C CA . ASP A 1 108 ? 9.106 -2.899 -10.296 1.00 70.81 108 ASP A CA 1
ATOM 778 C C . ASP A 1 108 ? 10.242 -3.573 -9.514 1.00 70.81 108 ASP A C 1
ATOM 780 O O . ASP A 1 108 ? 9.990 -4.313 -8.557 1.00 70.81 108 ASP A O 1
ATOM 784 N N . VAL A 1 109 ? 11.493 -3.224 -9.842 1.00 68.25 109 VAL A N 1
ATOM 785 C CA . VAL A 1 109 ? 12.673 -3.597 -9.040 1.00 68.25 109 VAL A CA 1
ATOM 786 C C . VAL A 1 109 ? 12.662 -2.756 -7.765 1.00 68.25 109 VAL A C 1
ATOM 788 O O . VAL A 1 109 ? 13.297 -1.706 -7.678 1.00 68.25 109 VAL A O 1
ATOM 791 N N . THR A 1 110 ? 11.853 -3.154 -6.789 1.00 62.12 110 THR A N 1
ATOM 792 C CA . THR A 1 110 ? 11.580 -2.332 -5.599 1.00 62.12 110 THR A CA 1
ATOM 793 C C . THR A 1 110 ? 12.486 -2.662 -4.421 1.00 62.12 110 THR A C 1
ATOM 795 O O . THR A 1 110 ? 12.641 -1.823 -3.535 1.00 62.12 110 THR A O 1
ATOM 798 N N . VAL A 1 111 ? 13.114 -3.845 -4.389 1.00 58.75 111 VAL A N 1
ATOM 799 C CA . VAL A 1 111 ? 13.918 -4.257 -3.221 1.00 58.75 111 VAL A CA 1
ATOM 800 C C . VAL A 1 111 ? 15.018 -5.290 -3.498 1.00 58.75 111 VAL A C 1
ATOM 802 O O . VAL A 1 111 ? 15.702 -5.707 -2.565 1.00 58.75 111 VAL A O 1
ATOM 805 N N . ASP A 1 112 ? 15.204 -5.720 -4.745 1.00 60.19 112 ASP A N 1
ATOM 806 C CA . ASP A 1 112 ? 16.128 -6.807 -5.076 1.00 60.19 112 ASP A CA 1
ATOM 807 C C . ASP A 1 112 ? 17.471 -6.282 -5.619 1.00 60.19 112 ASP A C 1
ATOM 809 O O . ASP A 1 112 ? 17.504 -5.466 -6.537 1.00 60.19 112 ASP A O 1
ATOM 813 N N . THR A 1 113 ? 18.585 -6.755 -5.050 1.00 68.44 113 THR A N 1
ATOM 814 C CA . THR A 1 113 ? 19.960 -6.495 -5.527 1.00 68.44 113 THR A CA 1
ATOM 815 C C . THR A 1 113 ? 20.553 -7.665 -6.316 1.00 68.44 113 THR A C 1
ATOM 817 O O . THR A 1 113 ? 21.687 -7.578 -6.788 1.00 68.44 113 THR A O 1
ATOM 820 N N . SER A 1 114 ? 19.810 -8.765 -6.441 1.00 72.19 114 SER A N 1
ATOM 821 C CA . SER A 1 114 ? 20.221 -9.996 -7.118 1.00 72.19 114 SER A CA 1
ATOM 822 C C . SER A 1 114 ? 19.632 -10.162 -8.523 1.00 72.19 114 SER A C 1
ATOM 824 O O . SER A 1 114 ? 20.125 -10.995 -9.285 1.00 72.19 114 SER A O 1
ATOM 826 N N . SER A 1 115 ? 18.643 -9.340 -8.888 1.00 70.94 115 SER A N 1
ATOM 827 C CA . SER A 1 115 ? 18.029 -9.315 -10.219 1.00 70.94 115 SER A CA 1
ATOM 828 C C . SER A 1 115 ? 18.572 -8.195 -11.107 1.00 70.94 115 SER A C 1
ATOM 830 O O . SER A 1 115 ? 18.952 -7.113 -10.657 1.00 70.94 115 SER A O 1
ATOM 832 N N . ASP A 1 116 ? 18.582 -8.461 -12.412 1.00 73.06 116 ASP A N 1
ATOM 833 C CA . ASP A 1 116 ? 18.908 -7.471 -13.438 1.00 73.06 116 ASP A CA 1
ATOM 834 C C . ASP A 1 116 ? 17.756 -6.452 -13.595 1.00 73.06 116 ASP A C 1
ATOM 836 O O . ASP A 1 116 ? 16.595 -6.847 -13.708 1.00 73.06 116 ASP A O 1
ATOM 840 N N . SER A 1 117 ? 18.066 -5.155 -13.723 1.00 78.88 117 SER A N 1
ATOM 841 C CA . SER A 1 117 ? 17.074 -4.074 -13.879 1.00 78.88 117 SER A CA 1
ATOM 842 C C . SER A 1 117 ? 16.864 -3.630 -15.342 1.00 78.88 117 SER A C 1
ATOM 844 O O . SER A 1 117 ? 17.822 -3.356 -16.067 1.00 78.88 117 SER A O 1
ATOM 846 N N . TYR A 1 118 ? 15.601 -3.528 -15.791 1.00 76.00 118 TYR A N 1
ATOM 847 C CA . TYR A 1 118 ? 15.204 -3.190 -17.175 1.00 76.00 118 TYR A CA 1
ATOM 848 C C . TYR A 1 118 ? 14.336 -1.943 -17.268 1.00 76.00 118 TYR A C 1
ATOM 850 O O . TYR A 1 118 ? 13.582 -1.632 -16.358 1.00 76.00 118 TYR A O 1
ATOM 858 N N . ARG A 1 119 ? 14.396 -1.253 -18.416 1.00 78.88 119 ARG A N 1
ATOM 859 C CA . ARG A 1 119 ? 13.485 -0.157 -18.784 1.00 78.88 119 ARG A CA 1
ATOM 860 C C . ARG A 1 119 ? 13.354 -0.024 -20.301 1.00 78.88 119 ARG A C 1
ATOM 862 O O . ARG A 1 119 ? 14.331 -0.206 -21.020 1.00 78.88 119 ARG A O 1
ATOM 869 N N . ILE A 1 120 ? 12.160 0.331 -20.783 1.00 71.88 120 ILE A N 1
ATOM 870 C CA . ILE A 1 120 ? 11.844 0.430 -22.226 1.00 71.88 120 ILE A CA 1
ATOM 871 C C . ILE A 1 120 ? 12.341 1.764 -22.830 1.00 71.88 120 ILE A C 1
ATOM 873 O O . ILE A 1 120 ? 12.616 1.853 -24.025 1.00 71.88 120 ILE A O 1
ATOM 877 N N . GLY A 1 121 ? 12.481 2.819 -22.015 1.00 68.25 121 GLY A N 1
ATOM 878 C CA . GLY A 1 121 ? 12.930 4.151 -22.456 1.00 68.25 121 GLY A CA 1
ATOM 879 C C . GLY A 1 121 ? 14.456 4.309 -22.568 1.00 68.25 121 GLY A C 1
ATOM 880 O O . GLY A 1 121 ? 15.215 3.419 -22.204 1.00 68.25 121 GLY A O 1
ATOM 881 N N . ARG A 1 122 ? 14.947 5.482 -23.004 1.00 63.50 122 ARG A N 1
ATOM 882 C CA . ARG A 1 122 ? 16.393 5.841 -23.023 1.00 63.50 122 ARG A CA 1
ATOM 883 C C . ARG A 1 122 ? 16.856 6.418 -21.683 1.00 63.50 122 ARG A C 1
ATOM 885 O O . ARG A 1 122 ? 16.158 7.299 -21.189 1.00 63.50 122 ARG A O 1
ATOM 892 N N . THR A 1 123 ? 17.959 5.957 -21.077 1.00 70.94 123 THR A N 1
ATOM 893 C CA . THR A 1 123 ? 18.424 6.492 -19.773 1.00 70.94 123 THR A CA 1
ATOM 894 C C . THR A 1 123 ? 19.322 7.670 -20.086 1.00 70.94 123 THR A C 1
ATOM 896 O O . THR A 1 123 ? 20.275 7.511 -20.844 1.00 70.94 123 THR A O 1
ATOM 899 N N . ALA A 1 124 ? 19.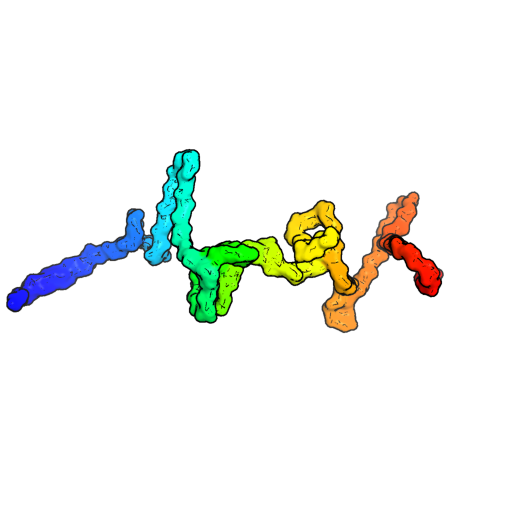040 8.831 -19.507 1.00 62.16 124 ALA A N 1
ATOM 900 C CA . ALA A 1 124 ? 19.997 9.924 -19.475 1.00 62.16 124 ALA A CA 1
ATOM 901 C C . ALA A 1 124 ? 20.609 9.987 -18.072 1.00 62.16 124 ALA A C 1
ATOM 903 O O . ALA A 1 124 ? 19.874 10.017 -17.088 1.00 62.16 124 ALA A O 1
ATOM 904 N N . PHE A 1 125 ? 21.937 10.008 -17.975 1.00 67.44 125 PHE A N 1
ATOM 905 C CA . PHE A 1 125 ? 22.638 10.186 -16.703 1.00 67.44 125 PHE A CA 1
ATOM 906 C C . PHE A 1 125 ? 23.034 11.655 -16.538 1.00 67.44 125 PHE A C 1
ATOM 908 O O . PHE A 1 125 ? 24.025 12.083 -17.118 1.00 67.44 125 PHE A O 1
ATOM 915 N N . GLY A 1 126 ? 22.238 12.406 -15.762 1.00 61.16 126 GLY A N 1
ATOM 916 C CA . GLY A 1 126 ? 22.585 13.734 -15.235 1.00 61.16 126 GLY A CA 1
ATOM 917 C C . GLY A 1 126 ? 21.910 14.959 -15.868 1.00 61.16 126 GLY A C 1
ATOM 918 O O . GLY A 1 126 ? 22.365 16.051 -15.582 1.00 61.16 126 GLY A O 1
ATOM 919 N N . GLN A 1 127 ? 20.874 14.811 -16.704 1.00 55.56 127 GLN A N 1
ATOM 920 C CA . GLN A 1 127 ? 20.206 15.940 -17.372 1.00 55.56 127 GLN A CA 1
ATOM 921 C C . GLN A 1 127 ? 19.261 16.673 -16.412 1.00 55.56 127 GLN A C 1
ATOM 923 O O . GLN A 1 127 ? 18.099 16.291 -16.304 1.00 55.56 127 GLN A O 1
ATOM 928 N N . ASP A 1 128 ? 19.728 17.737 -15.762 1.00 52.19 128 ASP A N 1
ATOM 929 C CA . ASP A 1 128 ? 18.835 18.704 -15.119 1.00 52.19 128 ASP A CA 1
ATOM 930 C C . ASP A 1 128 ? 19.219 20.120 -15.568 1.00 52.19 128 ASP A C 1
ATOM 932 O O . ASP A 1 128 ? 20.190 20.711 -15.106 1.00 52.19 128 ASP A O 1
ATOM 936 N N . SER A 1 129 ? 18.479 20.643 -16.546 1.00 49.69 129 SER A N 1
ATOM 937 C CA . SER A 1 129 ? 18.593 21.996 -17.113 1.00 49.69 129 SER A CA 1
ATOM 938 C C . SER A 1 129 ? 19.935 22.374 -17.781 1.00 49.69 129 SER A C 1
ATOM 940 O O . SER A 1 129 ? 20.932 22.666 -17.140 1.00 49.69 129 SER A O 1
ATOM 942 N N . SER A 1 130 ? 19.924 22.430 -19.119 1.00 54.28 130 SER A N 1
ATOM 943 C CA . SER A 1 130 ? 20.875 23.069 -20.058 1.00 54.28 130 SER A CA 1
ATOM 944 C C . SER A 1 130 ? 22.397 22.873 -19.913 1.00 54.28 130 SER A C 1
ATOM 946 O O . SER A 1 130 ? 23.100 23.252 -20.844 1.00 54.28 130 SER A O 1
ATOM 948 N N . ASN A 1 131 ? 22.949 22.308 -18.838 1.00 54.34 131 ASN A N 1
ATOM 949 C CA . ASN A 1 131 ? 24.393 22.295 -18.614 1.00 54.34 131 ASN A CA 1
ATOM 950 C C . ASN A 1 131 ? 24.862 21.258 -17.571 1.00 54.34 131 ASN A C 1
ATOM 952 O O . ASN A 1 131 ? 25.766 21.548 -16.800 1.00 54.34 131 ASN A O 1
ATOM 956 N N . ALA A 1 132 ? 24.320 20.039 -17.556 1.00 47.59 132 ALA A N 1
ATOM 957 C CA . ALA A 1 132 ? 25.047 18.866 -17.052 1.00 47.59 132 ALA A CA 1
ATOM 958 C C . ALA A 1 132 ? 24.358 17.581 -17.501 1.00 47.59 132 ALA A C 1
ATOM 960 O O . ALA A 1 132 ? 23.139 17.552 -17.575 1.00 47.59 132 ALA A O 1
ATOM 961 N N . ALA A 1 133 ? 25.185 16.591 -17.856 1.00 47.06 133 ALA A N 1
ATOM 962 C CA . ALA A 1 133 ? 24.999 15.136 -17.848 1.00 47.06 133 ALA A CA 1
ATOM 963 C C . ALA A 1 133 ? 26.271 14.507 -18.469 1.00 47.06 133 ALA A C 1
ATOM 965 O O . ALA A 1 133 ? 26.230 13.850 -19.509 1.00 47.06 133 ALA A O 1
ATOM 966 N N . ILE A 1 134 ? 27.447 14.827 -17.916 1.00 56.19 134 ILE A N 1
ATOM 967 C CA . ILE A 1 134 ? 28.717 14.221 -18.340 1.00 56.19 134 ILE A CA 1
ATOM 968 C C . ILE A 1 134 ? 28.900 12.964 -17.494 1.00 56.19 134 ILE A C 1
ATOM 970 O O . ILE A 1 134 ? 28.993 13.051 -16.274 1.00 56.19 134 ILE A O 1
ATOM 974 N N . VAL A 1 135 ? 28.978 11.802 -18.136 1.00 59.16 135 VAL A N 1
ATOM 975 C CA . VAL A 1 135 ? 29.634 10.633 -17.542 1.00 59.16 135 VAL A CA 1
ATOM 976 C C . VAL A 1 135 ? 31.141 10.874 -17.680 1.00 59.16 135 VAL A C 1
ATOM 978 O O . VAL A 1 135 ? 31.640 10.864 -18.805 1.00 59.16 135 VAL A O 1
ATOM 981 N N . SER A 1 136 ? 31.860 11.147 -16.582 1.00 55.00 136 SER A N 1
ATOM 982 C CA . SER A 1 136 ? 33.334 11.157 -16.578 1.00 55.00 136 SER A CA 1
ATOM 983 C C . SER A 1 136 ? 33.868 9.778 -16.188 1.00 55.00 136 SER A C 1
ATOM 985 O O . SER A 1 136 ? 33.290 9.081 -15.355 1.00 55.00 136 SER A O 1
ATOM 987 N N . ILE A 1 137 ? 34.951 9.365 -16.849 1.00 57.19 137 ILE A N 1
ATOM 988 C CA . ILE A 1 137 ? 35.635 8.092 -16.629 1.00 57.19 137 ILE A CA 1
ATOM 989 C C . ILE A 1 137 ? 37.082 8.411 -16.257 1.00 57.19 137 ILE A C 1
ATOM 991 O O . ILE A 1 137 ? 37.835 8.917 -17.090 1.00 57.19 137 ILE A O 1
ATOM 995 N N . GLU A 1 138 ? 37.466 8.135 -15.016 1.00 53.28 138 GLU A N 1
ATOM 996 C CA . GLU A 1 138 ? 38.761 8.544 -14.469 1.00 53.28 138 GLU A CA 1
ATOM 997 C C . GLU A 1 138 ? 39.618 7.316 -14.141 1.00 53.28 138 GLU A C 1
ATOM 999 O O . GLU A 1 138 ? 39.149 6.333 -13.566 1.00 53.28 138 GLU A O 1
ATOM 1004 N N . ASN A 1 139 ? 40.884 7.359 -14.563 1.00 49.28 139 ASN A N 1
ATOM 1005 C CA . ASN A 1 139 ? 41.887 6.341 -14.275 1.00 49.28 139 ASN A CA 1
ATOM 1006 C C . ASN A 1 139 ? 43.000 6.960 -13.426 1.00 49.28 139 ASN A C 1
ATOM 1008 O O . ASN A 1 139 ? 43.938 7.550 -13.965 1.00 49.28 139 ASN A O 1
ATOM 1012 N N . GLU A 1 140 ? 42.950 6.734 -12.123 1.00 51.34 140 GLU A N 1
ATOM 1013 C CA . GLU A 1 140 ? 44.049 7.071 -11.223 1.00 51.34 140 GLU A CA 1
ATOM 1014 C C . GLU A 1 140 ? 45.131 5.975 -11.339 1.00 51.34 140 GLU A C 1
ATOM 1016 O O . GLU A 1 140 ? 44.997 4.873 -10.809 1.00 51.34 140 GLU A O 1
ATOM 1021 N N . THR A 1 141 ? 46.197 6.196 -12.119 1.00 45.41 141 THR A N 1
ATOM 1022 C CA . THR A 1 141 ? 47.382 5.295 -12.112 1.00 45.41 141 THR A CA 1
ATOM 1023 C C . THR A 1 141 ? 48.118 5.337 -10.766 1.00 45.41 141 THR A C 1
ATOM 1025 O O . THR A 1 141 ? 48.068 6.393 -10.137 1.00 45.41 141 THR A O 1
ATOM 1028 N N . PRO A 1 142 ? 48.901 4.297 -10.362 1.00 53.31 142 PRO A N 1
ATOM 1029 C CA . PRO A 1 142 ? 49.618 3.290 -11.192 1.00 53.31 142 PRO A CA 1
ATOM 1030 C C . PRO A 1 142 ? 49.395 1.819 -10.714 1.00 53.31 142 PRO A C 1
ATOM 1032 O O . PRO A 1 142 ? 48.891 1.610 -9.627 1.00 53.31 142 PRO A O 1
ATOM 1035 N N . ALA A 1 143 ? 49.684 0.692 -11.381 1.00 50.84 143 ALA A N 1
ATOM 1036 C CA . ALA A 1 143 ? 50.496 0.282 -12.525 1.00 50.84 143 ALA A CA 1
ATOM 1037 C C . ALA A 1 143 ? 49.967 -1.082 -13.062 1.00 50.84 143 ALA A C 1
ATOM 1039 O O . ALA A 1 143 ? 49.503 -1.908 -12.283 1.00 50.84 143 ALA A O 1
ATOM 1040 N N . GLY A 1 144 ? 50.112 -1.351 -14.367 1.00 54.97 144 GLY A N 1
ATOM 1041 C CA . GLY A 1 144 ? 50.425 -2.707 -14.859 1.00 54.97 144 GLY A CA 1
ATOM 1042 C C . GLY A 1 144 ? 49.322 -3.707 -15.255 1.00 54.97 144 GLY A C 1
ATOM 1043 O O . GLY A 1 144 ? 49.681 -4.853 -15.505 1.00 54.97 144 GLY A O 1
ATOM 1044 N N . GLY A 1 145 ? 48.040 -3.341 -15.359 1.00 58.91 145 GLY A N 1
ATOM 1045 C CA . GLY A 1 145 ? 46.985 -4.242 -15.870 1.00 58.91 145 GLY A CA 1
ATOM 1046 C C . GLY A 1 145 ? 46.136 -3.617 -16.982 1.00 58.91 145 GLY A C 1
ATOM 1047 O O . GLY A 1 145 ? 46.076 -2.389 -17.075 1.00 58.91 145 GLY A O 1
ATOM 1048 N N . ASP A 1 146 ? 45.482 -4.447 -17.806 1.00 58.00 146 ASP A N 1
ATOM 1049 C CA . ASP A 1 146 ? 44.523 -3.992 -18.824 1.00 58.00 146 ASP A CA 1
ATOM 1050 C C . ASP A 1 146 ? 43.382 -3.201 -18.165 1.00 58.00 146 ASP A C 1
ATOM 1052 O O . ASP A 1 146 ? 42.721 -3.674 -17.240 1.00 58.00 146 ASP A O 1
ATOM 1056 N N . LYS A 1 147 ? 43.153 -1.970 -18.636 1.00 57.69 147 LYS A N 1
ATOM 1057 C CA . LYS A 1 147 ? 42.198 -1.025 -18.042 1.00 57.69 147 LYS A CA 1
ATOM 1058 C C . LYS A 1 147 ? 40.960 -0.900 -18.915 1.00 57.69 147 LYS A C 1
ATOM 1060 O O . LYS A 1 147 ? 41.000 -0.249 -19.957 1.00 57.69 147 LYS A O 1
ATOM 1065 N N . ARG A 1 148 ? 39.843 -1.487 -18.484 1.00 58.81 148 ARG A N 1
ATOM 1066 C CA . ARG A 1 148 ? 38.553 -1.360 -19.175 1.00 58.81 148 ARG A CA 1
ATOM 1067 C C . ARG A 1 148 ? 37.710 -0.280 -18.497 1.00 58.81 148 ARG A C 1
ATOM 1069 O O . ARG A 1 148 ? 37.093 -0.514 -17.469 1.00 58.81 148 ARG A O 1
ATOM 1076 N N . LEU A 1 149 ? 37.767 0.918 -19.074 1.00 59.94 149 LEU A N 1
ATOM 1077 C CA . LEU A 1 149 ? 37.162 2.160 -18.573 1.00 59.94 149 LEU A CA 1
ATOM 1078 C C . LEU A 1 149 ? 35.658 2.245 -18.877 1.00 59.94 149 LEU A C 1
ATOM 1080 O O . LEU A 1 149 ? 34.870 2.704 -18.058 1.00 59.94 149 LEU A O 1
ATOM 1084 N N . LEU A 1 150 ? 35.261 1.748 -20.044 1.00 68.81 150 LEU A N 1
ATOM 1085 C CA . LEU A 1 150 ? 33.875 1.559 -20.442 1.00 68.81 150 LEU A CA 1
ATOM 1086 C C . LEU A 1 150 ? 33.841 0.362 -21.390 1.00 68.81 150 LEU A C 1
ATOM 1088 O O . LEU A 1 150 ? 34.494 0.391 -22.431 1.00 68.81 150 LEU A O 1
ATOM 1092 N N . ASP A 1 151 ? 33.120 -0.692 -21.013 1.00 63.84 151 ASP A N 1
ATOM 1093 C CA . ASP A 1 151 ? 32.855 -1.817 -21.906 1.00 63.84 151 ASP A CA 1
ATOM 1094 C C . ASP A 1 151 ? 31.437 -1.721 -22.444 1.00 63.84 151 ASP A C 1
ATOM 1096 O O . ASP A 1 151 ? 30.471 -1.662 -21.683 1.00 63.84 151 ASP A O 1
ATOM 1100 N N . LEU A 1 152 ? 31.332 -1.691 -23.765 1.00 67.94 152 LEU A N 1
ATOM 1101 C CA . LEU A 1 152 ? 30.072 -1.638 -24.486 1.00 67.94 152 LEU A CA 1
ATOM 1102 C C . LEU A 1 152 ? 30.007 -2.878 -25.365 1.00 67.94 152 LEU A C 1
ATOM 1104 O O . LEU A 1 152 ? 30.456 -2.869 -26.509 1.00 67.94 152 LEU A O 1
ATOM 1108 N N . GLU A 1 153 ? 29.450 -3.950 -24.816 1.00 57.62 153 GLU A N 1
ATOM 1109 C CA . GLU A 1 153 ? 29.228 -5.180 -25.565 1.00 57.62 153 GLU A CA 1
ATOM 1110 C C . GLU A 1 153 ? 27.877 -5.101 -26.288 1.00 57.62 153 GLU A C 1
ATOM 1112 O O . GLU A 1 153 ? 26.807 -5.127 -25.672 1.00 57.62 153 GLU A O 1
ATOM 1117 N N . ASN A 1 154 ? 27.919 -5.008 -27.616 1.00 55.16 154 ASN A N 1
ATOM 1118 C CA . ASN A 1 154 ? 26.725 -5.049 -28.449 1.00 55.16 154 ASN A CA 1
ATOM 1119 C C . ASN A 1 154 ? 26.469 -6.483 -28.930 1.00 55.16 154 ASN A C 1
ATOM 1121 O O . ASN A 1 154 ? 26.991 -6.902 -29.958 1.00 55.16 154 ASN A O 1
ATOM 1125 N N . ARG A 1 155 ? 25.600 -7.220 -28.229 1.00 56.19 155 ARG A N 1
ATOM 1126 C CA . ARG A 1 155 ? 25.217 -8.599 -28.603 1.00 56.19 155 ARG A CA 1
ATOM 1127 C C . ARG A 1 155 ? 24.172 -8.669 -29.726 1.00 56.19 155 ARG A C 1
ATOM 1129 O O . ARG A 1 155 ? 23.525 -9.700 -29.905 1.00 56.19 155 ARG A O 1
ATOM 1136 N N . ASN A 1 156 ? 23.952 -7.576 -30.457 1.00 57.62 156 ASN A N 1
ATOM 1137 C CA . ASN A 1 156 ? 23.033 -7.552 -31.588 1.00 57.62 156 ASN A CA 1
ATOM 1138 C C . ASN A 1 156 ? 23.603 -8.377 -32.756 1.00 57.62 156 ASN A C 1
ATOM 1140 O O . ASN A 1 156 ? 24.682 -8.089 -33.261 1.00 57.62 156 ASN A O 1
ATOM 1144 N N . SER A 1 157 ? 22.850 -9.378 -33.220 1.00 60.78 157 SER A N 1
ATOM 1145 C CA . SER A 1 157 ? 23.209 -10.249 -34.352 1.00 60.78 157 SER A CA 1
ATOM 1146 C C . SER A 1 157 ? 22.797 -9.669 -35.720 1.00 60.78 157 SER A C 1
ATOM 1148 O O . SER A 1 157 ? 22.680 -10.407 -36.701 1.00 60.78 157 SER A O 1
ATOM 1150 N N . SER A 1 158 ? 22.518 -8.366 -35.805 1.00 58.25 158 SER A N 1
ATOM 1151 C CA . SER A 1 158 ? 22.085 -7.739 -37.054 1.00 58.25 158 SER A CA 1
ATOM 1152 C C . SER A 1 158 ? 23.240 -7.632 -38.052 1.00 58.25 158 SER A C 1
ATOM 1154 O O . SER A 1 158 ? 24.245 -6.977 -37.797 1.00 58.25 158 SER A O 1
ATOM 1156 N N . THR A 1 159 ? 23.069 -8.233 -39.229 1.00 57.88 159 THR A N 1
ATOM 1157 C CA . THR A 1 159 ? 24.002 -8.155 -40.366 1.00 57.88 159 THR A CA 1
ATOM 1158 C C . THR A 1 159 ? 23.901 -6.840 -41.148 1.00 57.88 159 THR A C 1
ATOM 1160 O O . THR A 1 159 ? 24.474 -6.717 -42.230 1.00 57.88 159 THR A O 1
ATOM 1163 N N . ALA A 1 160 ? 23.158 -5.850 -40.647 1.00 59.38 160 ALA A N 1
ATOM 1164 C CA . ALA A 1 160 ? 23.076 -4.538 -41.272 1.00 59.38 160 ALA A CA 1
ATOM 1165 C C . ALA A 1 160 ? 24.335 -3.727 -40.932 1.00 59.38 160 ALA A C 1
ATOM 1167 O O . ALA A 1 160 ? 24.536 -3.320 -39.789 1.00 59.38 160 ALA A O 1
ATOM 1168 N N . MET A 1 161 ? 25.192 -3.511 -41.933 1.00 59.91 161 MET A N 1
ATOM 1169 C CA . MET A 1 161 ? 26.377 -2.662 -41.823 1.00 59.91 161 MET A CA 1
ATOM 1170 C C . MET A 1 161 ? 25.970 -1.249 -41.382 1.00 59.91 161 MET A C 1
ATOM 1172 O O . MET A 1 161 ? 25.360 -0.512 -42.152 1.00 59.91 161 MET A O 1
ATOM 1176 N N . GLY A 1 162 ? 26.295 -0.885 -40.143 1.00 54.12 162 GLY A N 1
ATOM 1177 C CA . GLY A 1 162 ? 25.941 0.401 -39.5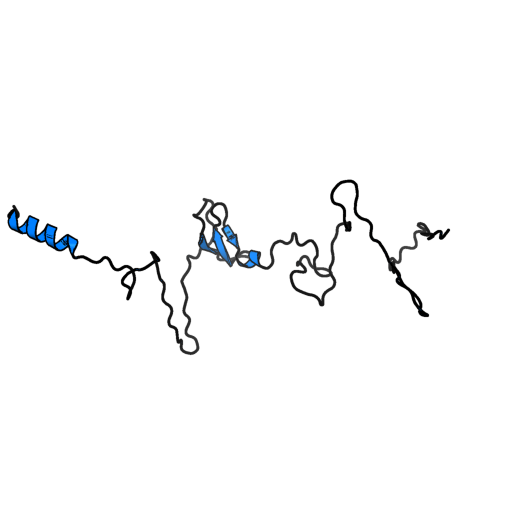53 1.00 54.12 162 GLY A CA 1
ATOM 1178 C C . GLY A 1 162 ? 27.002 0.864 -38.565 1.00 54.12 162 GLY A C 1
ATOM 1179 O O . GLY A 1 162 ? 26.996 0.453 -37.414 1.00 54.12 162 GLY A O 1
ATOM 1180 N N . ASP A 1 163 ? 27.896 1.698 -39.089 1.00 57.12 163 ASP A N 1
ATOM 1181 C CA . ASP A 1 163 ? 28.868 2.587 -38.450 1.00 57.12 163 ASP A CA 1
ATOM 1182 C C . ASP A 1 163 ? 29.791 2.068 -37.332 1.00 57.12 163 ASP A C 1
ATOM 1184 O O . ASP A 1 163 ? 29.423 1.769 -36.197 1.00 57.12 163 ASP A O 1
ATOM 1188 N N . LYS A 1 164 ? 31.082 2.080 -37.671 1.00 54.53 164 LYS A N 1
ATOM 1189 C CA . LYS A 1 164 ? 32.219 1.852 -36.786 1.00 54.53 164 LYS A CA 1
ATOM 1190 C C . LYS A 1 164 ? 32.393 3.087 -35.896 1.00 54.53 164 LYS A C 1
ATOM 1192 O O . LYS A 1 164 ? 32.871 4.116 -36.365 1.00 54.53 164 LYS A O 1
ATOM 1197 N N . HIS A 1 165 ? 32.058 2.986 -34.610 1.00 58.00 165 HIS A N 1
ATOM 1198 C CA . HIS A 1 165 ? 32.370 4.029 -33.629 1.00 58.00 165 HIS A CA 1
ATOM 1199 C C . HIS A 1 165 ? 33.887 4.023 -33.362 1.00 58.00 165 HIS A C 1
ATOM 1201 O O . HIS A 1 165 ? 34.398 3.286 -32.522 1.00 58.00 165 HIS A O 1
ATOM 1207 N N . ILE A 1 166 ? 34.634 4.791 -34.156 1.00 58.81 166 ILE A N 1
ATOM 1208 C CA . ILE A 1 166 ? 36.075 4.986 -33.987 1.00 58.81 166 ILE A CA 1
ATOM 1209 C C . ILE A 1 166 ? 36.275 5.936 -32.802 1.00 58.81 166 ILE A C 1
ATOM 1211 O O . ILE A 1 166 ? 35.989 7.126 -32.911 1.00 58.81 166 ILE A O 1
ATOM 1215 N N . PHE A 1 167 ? 36.806 5.436 -31.684 1.00 59.47 167 PHE A N 1
ATOM 1216 C CA . PHE A 1 167 ? 37.472 6.297 -30.706 1.00 59.47 167 PHE A CA 1
ATOM 1217 C C . PHE A 1 167 ? 38.732 6.856 -31.368 1.00 59.47 167 PHE A C 1
ATOM 1219 O O . PHE A 1 167 ? 39.759 6.184 -31.451 1.00 59.47 167 PHE A O 1
ATOM 1226 N N . ASN A 1 168 ? 38.640 8.069 -31.905 1.00 49.50 168 ASN A N 1
ATOM 1227 C CA . ASN A 1 168 ? 39.798 8.768 -32.436 1.00 49.50 168 ASN A CA 1
ATOM 1228 C C . ASN A 1 168 ? 40.557 9.365 -31.244 1.00 49.50 168 ASN A C 1
ATOM 1230 O O . ASN A 1 168 ? 40.180 10.421 -30.740 1.00 49.50 168 ASN A O 1
ATOM 1234 N N . GLN A 1 169 ? 41.576 8.663 -30.748 1.00 51.00 169 GLN A N 1
ATOM 1235 C CA . GLN A 1 169 ? 42.490 9.242 -29.766 1.00 51.00 169 GLN A CA 1
ATOM 1236 C C . GLN A 1 169 ? 43.456 10.168 -30.513 1.00 51.00 169 GLN A C 1
ATOM 1238 O O . GLN A 1 169 ? 44.190 9.715 -31.391 1.00 51.00 169 GLN A O 1
ATOM 1243 N N . ARG A 1 170 ? 43.384 11.468 -30.216 1.00 45.09 170 ARG A N 1
ATOM 1244 C CA . ARG A 1 170 ? 44.461 12.417 -30.508 1.00 45.09 170 ARG A CA 1
ATOM 1245 C C . ARG A 1 170 ? 45.396 12.478 -29.317 1.00 45.09 170 ARG A C 1
ATOM 1247 O O . ARG A 1 170 ? 44.862 12.466 -28.188 1.00 45.09 170 ARG A O 1
#

Foldseek 3Di:
DDDPVVVVVVVVVVVPDQPDQDPDDSDDPDNDDDDDDPDDDVPDDDDDDAAEDCDDDPDFDPFQRWYFHDDDPQTAIWTGRRHDTDGPVCVQWPVLVAQWDFVPDSTHPRDDPPTDTDHPDDDQAFDDPDDDRDDDFDDDDDDDDDDCRDDDDDPDPDPPDDDDPDPDDD

Sequence (170 aa):
MLKPNILLFALLLSFIGFSQVGIGTVAPTADLEIMARPSLAAGEFNGIIIPKVTALPATVAPSGTILYLEGGANAGFYFSNGSSFQNVTDILSASGTGAFYDRGTTTDVTVDTSSDSYRIGRTAFGQDSSNAAIVSIENETPAGGDKRLLDLENRNSSTAMGDKHIFNQR

Secondary structure (DSSP, 8-state):
---HHHHHHHHHHHTT-----SSS-SS-S-S---PPPSS--TT-----PPPEESS--SS-PPTT-EEEE-SSTT-EEEEE-SSSEEETTHHHH--TT-S-EETTS--B-SS-SSSPEE-SSPPPSS-SSSS-----------SSS---S---------------------

pLDDT: mean 71.24, std 15.0, range [45.09, 95.0]

Organism: Nonlabens ulvanivorans (NCBI:txid906888)

Radius of gyration: 33.11 Å; chains: 1; bounding box: 95×45×89 Å